Protein AF-A0A403SZM4-F1 (afdb_monomer)

Mean predicted aligned error: 17.86 Å

pLDDT: mean 75.1, std 13.9, range [38.84, 93.25]

Organism: Salmonella enterica (NCBI:txid28901)

Solvent-accessible surface area (backbone atoms only — not comparable to full-atom values): 6432 Å² total; per-residue (Å²): 97,27,81,81,67,77,41,56,64,71,55,35,53,49,49,55,56,53,52,73,70,36,66,92,42,32,44,65,50,76,45,78,43,69,51,93,94,45,95,60,69,41,82,47,76,46,80,77,46,72,63,78,77,81,79,67,72,78,75,69,82,71,73,77,75,88,63,79,78,75,76,72,80,72,74,94,57,54,72,65,60,50,52,51,50,50,54,61,65,64,64,70,65,83,88,73,133

Radius of gyration: 26.92 Å; Cα contacts (8 Å, |Δi|>4): 62; chains: 1; bounding box: 44×51×62 Å

Structure (mmCIF, N/CA/C/O backbone):
data_AF-A0A403SZM4-F1
#
_entry.id   AF-A0A403SZM4-F1
#
loop_
_atom_site.group_PDB
_atom_site.id
_atom_site.type_symbol
_atom_site.label_atom_id
_atom_site.label_alt_id
_atom_site.label_comp_id
_atom_site.label_asym_id
_atom_site.label_entity_id
_atom_site.label_seq_id
_atom_site.pdbx_PDB_ins_code
_atom_site.Cartn_x
_atom_site.Cartn_y
_atom_site.Cartn_z
_atom_site.occupancy
_atom_site.B_iso_or_equiv
_atom_site.auth_seq_id
_atom_site.auth_comp_id
_atom_site.auth_asym_id
_atom_site.auth_atom_id
_atom_site.pdbx_PDB_model_num
ATOM 1 N N . MET A 1 1 ? 0.918 2.529 -9.896 1.00 77.12 1 MET A N 1
ATOM 2 C CA . MET A 1 1 ? 0.430 3.302 -8.723 1.00 77.12 1 MET A CA 1
ATOM 3 C C . MET A 1 1 ? 0.272 4.775 -9.075 1.00 77.12 1 MET A C 1
ATOM 5 O O . MET A 1 1 ? -0.862 5.212 -9.154 1.00 77.12 1 MET A O 1
ATOM 9 N N . SER A 1 2 ? 1.360 5.520 -9.302 1.00 85.62 2 SER A N 1
ATOM 10 C CA . SER A 1 2 ? 1.319 6.949 -9.674 1.00 85.62 2 SER A CA 1
ATOM 11 C C . SER A 1 2 ? 0.456 7.203 -10.917 1.00 85.62 2 SER A C 1
ATOM 13 O O . SER A 1 2 ? -0.584 7.850 -10.826 1.00 85.62 2 SER A O 1
ATOM 15 N N . GLU A 1 3 ? 0.796 6.527 -12.016 1.00 88.94 3 GLU A N 1
ATOM 16 C CA . GLU A 1 3 ? 0.060 6.544 -13.285 1.00 88.94 3 GLU A CA 1
ATOM 17 C C . GLU A 1 3 ? -1.406 6.101 -13.139 1.00 88.94 3 GLU A C 1
ATOM 19 O O . GLU A 1 3 ? -2.325 6.830 -13.489 1.00 88.94 3 GLU A O 1
ATOM 24 N N . THR A 1 4 ? -1.639 4.930 -12.542 1.00 89.75 4 THR A N 1
ATOM 25 C CA . THR A 1 4 ? -2.977 4.324 -12.425 1.00 89.75 4 THR A CA 1
ATOM 26 C C . THR A 1 4 ? -3.950 5.125 -11.554 1.00 89.75 4 THR A C 1
ATOM 28 O O . THR A 1 4 ? -5.148 5.117 -11.811 1.00 89.75 4 THR A O 1
ATOM 31 N N . PHE A 1 5 ? -3.458 5.780 -10.497 1.00 87.69 5 PHE A N 1
ATOM 32 C CA . PHE A 1 5 ? -4.291 6.503 -9.527 1.00 87.69 5 PHE A CA 1
ATOM 33 C C . PHE A 1 5 ? -4.183 8.030 -9.653 1.00 87.69 5 PHE A C 1
ATOM 35 O O . PHE A 1 5 ? -4.748 8.741 -8.823 1.00 87.69 5 PHE A O 1
ATOM 42 N N . GLY A 1 6 ? -3.446 8.545 -10.644 1.00 92.88 6 GLY A N 1
ATOM 43 C CA . GLY A 1 6 ? -3.242 9.985 -10.839 1.00 92.88 6 GLY A CA 1
ATOM 44 C 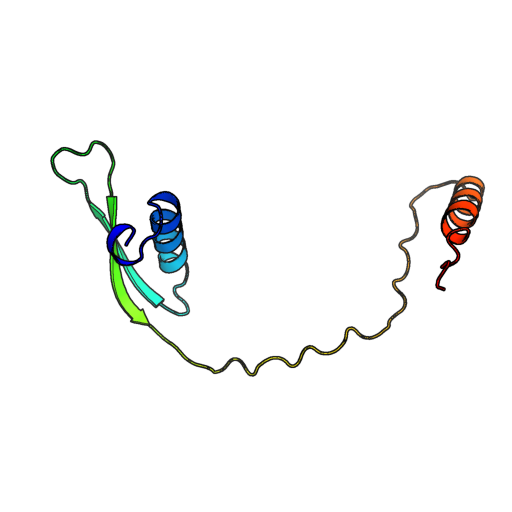C . GLY A 1 6 ? -2.611 10.689 -9.630 1.00 92.88 6 GLY A C 1
ATOM 45 O O . GLY A 1 6 ? -2.907 11.852 -9.357 1.00 92.88 6 GLY A O 1
ATOM 46 N N . ILE A 1 7 ? -1.780 9.984 -8.856 1.00 92.12 7 ILE A N 1
ATOM 47 C CA . ILE A 1 7 ? -1.087 10.532 -7.679 1.00 92.12 7 ILE A CA 1
ATOM 48 C C . ILE A 1 7 ? 0.394 10.713 -7.982 1.00 92.12 7 ILE A C 1
ATOM 50 O O . ILE A 1 7 ? 0.952 9.952 -8.750 1.00 92.12 7 ILE A O 1
ATOM 54 N N . ASN A 1 8 ? 1.066 11.662 -7.330 1.00 93.25 8 ASN A N 1
ATOM 55 C CA . ASN A 1 8 ? 2.511 11.820 -7.515 1.00 93.25 8 ASN A CA 1
ATOM 56 C C . ASN A 1 8 ? 3.323 10.641 -6.935 1.00 93.25 8 ASN A C 1
ATOM 58 O O . ASN A 1 8 ? 2.876 9.942 -6.017 1.00 93.25 8 ASN A O 1
ATOM 62 N N . ASP A 1 9 ? 4.557 10.474 -7.414 1.00 88.88 9 ASP A N 1
ATOM 63 C CA . ASP A 1 9 ? 5.436 9.359 -7.029 1.00 88.88 9 ASP A CA 1
ATOM 64 C C . ASP A 1 9 ? 5.768 9.334 -5.534 1.00 88.88 9 ASP A C 1
ATOM 66 O O . ASP A 1 9 ? 5.873 8.266 -4.924 1.00 88.88 9 ASP A O 1
ATOM 70 N N . ARG A 1 10 ? 5.858 10.509 -4.896 1.00 90.12 10 ARG A N 1
ATOM 71 C CA . ARG A 1 10 ? 6.087 10.626 -3.448 1.00 90.12 10 ARG A CA 1
ATOM 72 C C . ARG A 1 10 ? 4.911 10.055 -2.654 1.00 90.12 10 ARG A C 1
ATOM 74 O O . ARG A 1 10 ? 5.113 9.316 -1.692 1.00 90.12 10 ARG A O 1
ATOM 81 N N . ARG A 1 11 ? 3.678 10.363 -3.065 1.00 90.69 11 ARG A N 1
ATOM 82 C CA . ARG A 1 11 ? 2.448 9.818 -2.479 1.00 90.69 11 ARG A CA 1
ATOM 83 C C . ARG A 1 11 ? 2.337 8.334 -2.782 1.00 90.69 11 ARG A C 1
ATOM 85 O O . ARG A 1 11 ? 2.032 7.585 -1.865 1.00 90.69 11 ARG A O 1
ATOM 92 N N . ALA A 1 12 ? 2.640 7.894 -4.001 1.00 89.88 12 ALA A N 1
ATOM 93 C CA . ALA A 1 12 ? 2.659 6.473 -4.345 1.00 89.88 12 ALA A CA 1
ATOM 94 C C . ALA A 1 12 ? 3.625 5.685 -3.442 1.00 89.88 12 ALA A C 1
ATOM 96 O O . ALA A 1 12 ? 3.234 4.682 -2.847 1.00 89.88 12 ALA A O 1
ATOM 97 N N . SER A 1 13 ? 4.842 6.194 -3.252 1.00 90.44 13 SER A N 1
ATOM 98 C CA . SER A 1 13 ? 5.859 5.604 -2.370 1.00 90.44 13 SER A CA 1
ATOM 99 C C . SER A 1 13 ? 5.397 5.541 -0.913 1.00 90.44 13 SER A C 1
ATOM 101 O O . SER A 1 13 ? 5.568 4.524 -0.232 1.00 90.44 13 SER A O 1
ATOM 103 N N . PHE A 1 14 ? 4.754 6.613 -0.439 1.00 91.50 14 PHE A N 1
ATOM 104 C CA . PHE A 1 14 ? 4.164 6.649 0.894 1.00 91.50 14 PHE A CA 1
ATOM 105 C C . PHE A 1 14 ? 3.044 5.614 1.050 1.00 91.50 14 PHE A C 1
ATOM 107 O O . PHE A 1 14 ? 3.019 4.903 2.050 1.00 91.50 14 PHE A O 1
ATOM 114 N N . GLN A 1 15 ? 2.155 5.478 0.060 1.00 91.00 15 GLN A N 1
ATOM 115 C CA . GLN A 1 15 ? 1.067 4.498 0.103 1.00 91.00 15 GLN A CA 1
ATOM 116 C C . GLN A 1 15 ? 1.595 3.063 0.134 1.00 91.00 15 GLN A C 1
ATOM 118 O O . GLN A 1 15 ? 1.144 2.276 0.960 1.00 91.00 15 GLN A O 1
ATOM 123 N N . VAL A 1 16 ? 2.590 2.727 -0.694 1.00 89.50 16 VAL A N 1
ATOM 124 C CA . VAL A 1 16 ? 3.234 1.400 -0.672 1.00 89.50 16 VAL A CA 1
ATOM 125 C C . VAL A 1 16 ? 3.816 1.103 0.713 1.00 89.50 16 VAL A C 1
ATOM 127 O O . VAL A 1 16 ? 3.539 0.053 1.294 1.00 89.50 16 VAL A O 1
ATOM 130 N N . SER A 1 17 ? 4.545 2.063 1.286 1.00 89.50 17 SER A N 1
ATOM 131 C CA . SER A 1 17 ? 5.108 1.936 2.636 1.00 89.50 17 SER A CA 1
ATOM 132 C C . SER A 1 17 ? 4.020 1.770 3.699 1.00 89.50 17 SER A C 1
ATOM 134 O O . SER A 1 17 ? 4.146 0.941 4.596 1.00 89.50 17 SER A O 1
ATOM 136 N N . TYR A 1 18 ? 2.931 2.529 3.596 1.00 91.56 18 TYR A N 1
ATOM 137 C CA . TYR A 1 18 ? 1.819 2.466 4.538 1.00 91.56 18 TYR A CA 1
ATOM 138 C C . TYR A 1 18 ? 1.096 1.115 4.487 1.00 91.56 18 TYR A C 1
ATOM 140 O O . TYR A 1 18 ? 0.860 0.506 5.530 1.00 9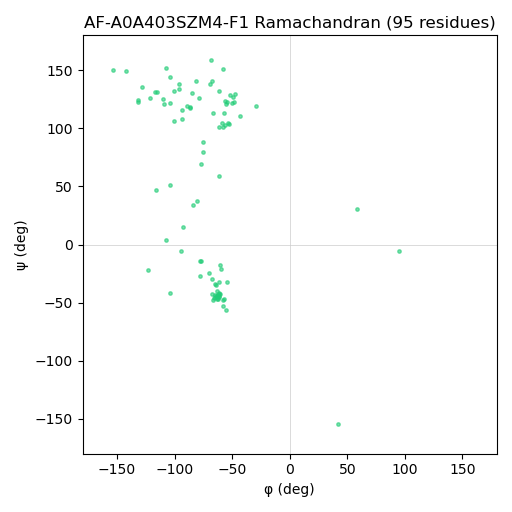1.56 18 TYR A O 1
ATOM 148 N N . ILE A 1 19 ? 0.797 0.619 3.284 1.00 89.75 19 ILE A N 1
ATOM 149 C CA . ILE A 1 19 ? 0.136 -0.673 3.066 1.00 89.75 19 ILE A CA 1
ATOM 150 C C . ILE A 1 19 ? 0.993 -1.810 3.627 1.00 89.75 19 ILE A C 1
ATOM 152 O O . ILE A 1 19 ? 0.476 -2.636 4.374 1.00 89.75 19 ILE A O 1
ATOM 156 N N . SER A 1 20 ? 2.302 -1.798 3.354 1.00 86.25 20 SER A N 1
ATOM 157 C CA . SER A 1 20 ? 3.236 -2.833 3.827 1.00 86.25 20 SER A CA 1
ATOM 158 C C . SER A 1 20 ? 3.321 -2.969 5.350 1.00 86.25 20 SER A C 1
ATOM 160 O O . SER A 1 20 ? 3.745 -4.000 5.856 1.00 86.25 20 SER A O 1
ATOM 162 N N . ARG A 1 21 ? 2.930 -1.926 6.094 1.00 87.62 21 ARG A N 1
ATOM 163 C CA . ARG A 1 21 ? 2.937 -1.915 7.564 1.00 87.62 21 ARG A CA 1
ATOM 164 C C . ARG A 1 21 ? 1.591 -2.313 8.164 1.00 87.62 21 ARG A C 1
ATOM 166 O O . ARG A 1 21 ? 1.476 -2.415 9.383 1.00 87.62 21 ARG A O 1
ATOM 173 N N . ARG A 1 22 ? 0.550 -2.501 7.347 1.00 84.06 22 ARG A N 1
ATOM 174 C CA . ARG A 1 22 ? -0.835 -2.677 7.808 1.00 84.06 22 ARG A CA 1
ATOM 175 C C . ARG A 1 22 ? -1.299 -4.133 7.730 1.00 84.06 22 ARG A C 1
ATOM 177 O O . ARG A 1 22 ? -2.398 -4.421 7.254 1.00 84.06 22 ARG A O 1
ATOM 184 N N . ASN A 1 23 ? -0.490 -5.025 8.302 1.00 76.62 23 ASN A N 1
ATOM 185 C CA . ASN A 1 23 ? -0.665 -6.486 8.275 1.00 76.62 23 ASN A CA 1
ATOM 186 C C . ASN A 1 23 ? -1.975 -6.974 8.918 1.00 76.62 23 ASN A C 1
ATOM 188 O O . ASN A 1 23 ? -2.411 -8.088 8.667 1.00 76.62 23 ASN A O 1
ATOM 192 N N . GLN A 1 24 ? -2.620 -6.134 9.734 1.00 80.06 24 GLN A N 1
ATOM 193 C CA . GLN A 1 24 ? -3.925 -6.423 10.337 1.00 80.06 24 GLN A CA 1
ATOM 194 C C . GLN A 1 24 ? -5.081 -6.410 9.324 1.00 80.06 24 GLN A C 1
ATOM 196 O O . GLN A 1 24 ? -6.121 -7.001 9.584 1.00 80.06 24 GLN A O 1
ATOM 201 N N . ARG A 1 25 ? -4.942 -5.692 8.200 1.00 80.31 25 ARG A N 1
ATOM 202 C CA . ARG A 1 25 ? -6.022 -5.520 7.205 1.00 80.31 25 ARG A CA 1
ATOM 203 C C . ARG A 1 25 ? -5.627 -5.971 5.806 1.00 80.31 25 ARG A C 1
ATOM 205 O O . ARG A 1 25 ? -6.504 -6.232 4.987 1.00 80.31 25 ARG A O 1
ATOM 212 N N . VAL A 1 26 ? -4.330 -6.020 5.521 1.00 84.94 26 VAL A N 1
ATOM 213 C CA . VAL A 1 26 ? -3.800 -6.340 4.199 1.00 84.94 26 VAL A CA 1
ATOM 214 C C . VAL A 1 26 ? -2.704 -7.382 4.343 1.00 84.94 26 VAL A C 1
ATOM 216 O O . VAL A 1 26 ? -1.726 -7.166 5.055 1.00 84.94 26 VAL A O 1
ATOM 219 N N . THR A 1 27 ? -2.856 -8.493 3.634 1.00 88.44 27 THR A N 1
ATOM 220 C CA . THR A 1 27 ? -1.792 -9.470 3.422 1.00 88.44 27 THR A CA 1
ATOM 221 C C . THR A 1 27 ? -1.105 -9.115 2.112 1.00 88.44 27 THR A C 1
ATOM 223 O O . THR A 1 27 ? -1.736 -9.148 1.053 1.00 88.44 27 THR A O 1
ATOM 226 N N . CYS A 1 28 ? 0.172 -8.746 2.171 1.00 89.19 28 CYS A N 1
ATOM 227 C CA . CYS A 1 28 ? 0.947 -8.376 0.993 1.00 89.19 28 CYS A CA 1
ATOM 228 C C . CYS A 1 28 ? 2.391 -8.869 1.073 1.00 89.19 28 CYS A C 1
ATOM 230 O O . CYS A 1 28 ? 2.986 -8.907 2.148 1.00 89.19 28 CYS A O 1
ATOM 232 N N . GLU A 1 29 ? 2.967 -9.167 -0.087 1.00 90.06 29 GLU A N 1
ATOM 233 C CA . GLU A 1 29 ? 4.397 -9.399 -0.265 1.00 90.06 29 GLU A CA 1
ATOM 234 C C . GLU A 1 29 ? 5.045 -8.141 -0.842 1.00 90.06 29 GLU A C 1
A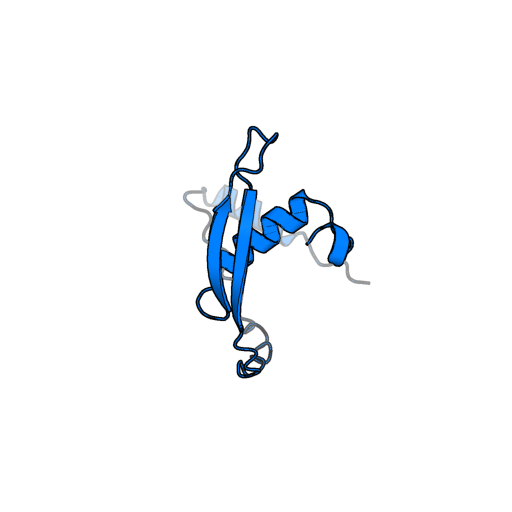TOM 236 O O . GLU A 1 29 ? 4.559 -7.585 -1.829 1.00 90.06 29 GLU A O 1
ATOM 241 N N . VAL A 1 30 ? 6.156 -7.703 -0.251 1.00 88.00 30 VAL A N 1
ATOM 242 C CA . VAL A 1 30 ? 6.962 -6.593 -0.772 1.00 88.00 30 VAL A CA 1
ATOM 243 C C . VAL A 1 30 ? 8.327 -7.126 -1.171 1.00 88.00 30 VAL A C 1
ATOM 245 O O . VAL A 1 30 ? 8.973 -7.827 -0.395 1.00 88.00 30 VAL A O 1
ATOM 248 N N . ARG A 1 31 ? 8.775 -6.790 -2.380 1.00 89.75 31 ARG A N 1
ATOM 249 C CA . ARG A 1 31 ? 10.105 -7.137 -2.886 1.00 89.75 31 ARG A CA 1
ATOM 250 C C . ARG A 1 31 ? 10.786 -5.887 -3.416 1.00 89.75 31 ARG A C 1
ATOM 252 O O . ARG A 1 31 ? 10.171 -5.099 -4.128 1.00 89.75 31 ARG A O 1
ATOM 259 N N . ALA A 1 32 ? 12.059 -5.723 -3.080 1.00 86.62 32 ALA A N 1
ATOM 260 C CA . ALA A 1 32 ? 12.902 -4.704 -3.685 1.00 86.62 32 ALA A CA 1
ATOM 261 C C . ALA A 1 32 ? 13.504 -5.279 -4.973 1.00 86.62 32 ALA A C 1
ATOM 263 O O . ALA A 1 32 ? 14.233 -6.268 -4.929 1.00 86.62 32 ALA A O 1
ATOM 264 N N . VAL A 1 33 ? 13.181 -4.679 -6.114 1.00 85.56 33 VAL A N 1
ATOM 265 C CA . VAL A 1 33 ? 13.645 -5.108 -7.436 1.00 85.56 33 VAL A CA 1
ATOM 266 C C . VAL A 1 33 ? 14.490 -3.998 -8.040 1.00 85.56 33 VAL A C 1
ATOM 268 O O . VAL A 1 33 ? 14.098 -2.833 -8.047 1.00 85.56 33 VAL A O 1
ATOM 271 N N . ARG A 1 34 ? 15.671 -4.350 -8.545 1.00 81.75 34 ARG A N 1
ATOM 272 C CA . ARG A 1 34 ? 16.482 -3.439 -9.355 1.00 81.75 34 ARG A CA 1
ATOM 273 C C . ARG A 1 34 ? 16.063 -3.618 -10.806 1.00 81.75 34 ARG A C 1
ATOM 275 O O . ARG A 1 34 ? 16.171 -4.719 -11.332 1.00 81.75 34 ARG A O 1
ATOM 282 N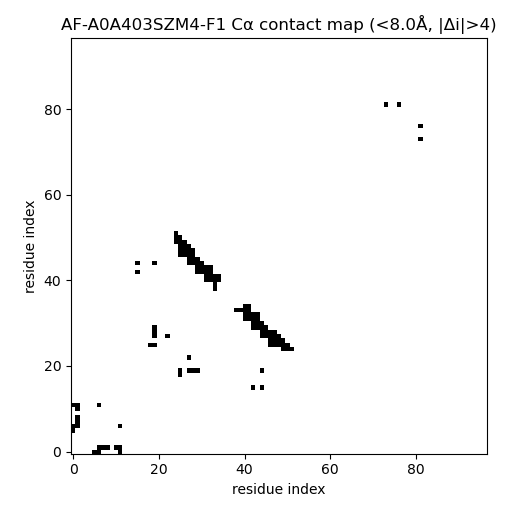 N . ASN A 1 35 ? 15.567 -2.553 -11.422 1.00 78.81 35 ASN A N 1
ATOM 283 C CA . ASN A 1 35 ? 15.317 -2.552 -12.858 1.00 78.81 35 ASN A CA 1
ATOM 284 C C . ASN A 1 35 ? 16.635 -2.278 -13.584 1.00 78.81 35 ASN A C 1
ATOM 286 O O . ASN A 1 35 ? 17.419 -1.437 -13.133 1.00 78.81 35 ASN A O 1
ATOM 290 N N . GLU A 1 36 ? 16.867 -2.959 -14.704 1.00 72.25 36 GLU A N 1
ATOM 291 C CA . GLU A 1 36 ? 18.000 -2.651 -15.576 1.00 72.25 36 GLU A CA 1
ATOM 292 C C . GLU A 1 36 ? 17.929 -1.175 -15.998 1.00 72.25 36 GLU A C 1
ATOM 294 O O . GLU A 1 36 ? 16.902 -0.697 -16.477 1.00 72.25 36 GLU A O 1
ATOM 299 N N . GLY A 1 37 ? 18.999 -0.424 -15.721 1.00 74.06 37 GLY A N 1
ATOM 300 C CA . GLY A 1 37 ? 19.078 1.018 -15.981 1.00 74.06 37 GLY A CA 1
ATOM 301 C C . GLY A 1 37 ? 18.712 1.935 -14.806 1.00 74.06 37 GLY A C 1
ATOM 302 O O . GLY A 1 37 ? 18.903 3.144 -14.915 1.00 74.06 37 GLY A O 1
ATOM 303 N N . SER A 1 38 ? 18.247 1.411 -13.663 1.00 72.06 38 SER A N 1
ATOM 304 C CA . SER A 1 38 ? 18.001 2.222 -12.461 1.00 72.06 38 SER A CA 1
ATOM 305 C C . SER A 1 38 ? 19.012 1.923 -11.354 1.00 72.06 38 SER A C 1
ATOM 307 O O . SER A 1 38 ? 19.159 0.784 -10.919 1.00 72.06 38 SER A O 1
ATOM 309 N N . SER A 1 39 ? 19.691 2.965 -10.864 1.00 72.44 39 SER A N 1
ATOM 310 C CA . SER A 1 39 ? 20.644 2.856 -9.745 1.00 72.44 39 SER A CA 1
ATOM 311 C C . SER A 1 39 ? 19.946 2.514 -8.418 1.00 72.44 39 SER A C 1
ATOM 313 O O . SER A 1 39 ? 20.508 1.836 -7.556 1.00 72.44 39 SER A O 1
ATOM 315 N N . ALA A 1 40 ? 18.687 2.937 -8.260 1.00 78.81 40 ALA A N 1
ATOM 316 C CA . ALA A 1 40 ? 17.915 2.714 -7.047 1.00 78.81 40 ALA A CA 1
ATOM 317 C C . ALA A 1 40 ? 17.017 1.467 -7.163 1.00 78.81 40 ALA A C 1
ATOM 319 O O . ALA A 1 40 ? 16.367 1.266 -8.192 1.00 78.81 40 ALA A O 1
ATOM 320 N N . PRO A 1 41 ? 16.932 0.636 -6.107 1.00 79.44 41 PRO A N 1
ATOM 321 C CA . PRO A 1 41 ? 15.945 -0.431 -6.047 1.00 79.44 41 PRO A CA 1
ATOM 322 C C . PRO A 1 41 ? 14.530 0.152 -5.937 1.00 79.44 41 PRO A C 1
ATOM 324 O O . PRO A 1 41 ? 14.290 1.106 -5.197 1.00 79.44 41 PRO A O 1
ATOM 327 N N . HIS A 1 42 ? 13.583 -0.466 -6.636 1.00 82.69 42 HIS A N 1
ATOM 328 C CA . HIS A 1 42 ? 12.163 -0.126 -6.599 1.00 82.69 42 HIS A CA 1
ATOM 329 C C . HIS A 1 42 ? 11.395 -1.141 -5.764 1.00 82.69 42 HIS A C 1
ATOM 331 O O . HIS A 1 42 ? 11.678 -2.337 -5.800 1.00 82.69 42 HIS A O 1
ATOM 337 N N . ASN A 1 43 ? 10.385 -0.677 -5.034 1.00 84.56 43 ASN A N 1
ATOM 338 C CA . ASN A 1 43 ? 9.513 -1.566 -4.275 1.00 84.56 43 ASN A CA 1
ATOM 339 C C . ASN A 1 43 ? 8.379 -2.071 -5.167 1.00 84.56 43 ASN A C 1
ATOM 341 O O . ASN A 1 43 ? 7.536 -1.294 -5.614 1.00 84.56 43 ASN A O 1
ATOM 345 N N . GLN A 1 44 ? 8.327 -3.381 -5.369 1.00 88.88 44 GLN A N 1
ATOM 346 C CA . GLN A 1 44 ? 7.165 -4.068 -5.910 1.00 88.88 44 GLN A CA 1
ATOM 347 C C . GLN A 1 44 ? 6.329 -4.617 -4.759 1.00 88.88 44 GLN A C 1
ATOM 349 O O . GLN A 1 44 ? 6.859 -5.224 -3.829 1.00 88.88 44 GLN A O 1
ATOM 354 N N . ILE A 1 45 ? 5.018 -4.400 -4.824 1.00 89.19 45 ILE A N 1
ATOM 355 C CA . ILE A 1 45 ? 4.064 -4.895 -3.836 1.00 89.19 45 ILE A CA 1
ATOM 356 C C . ILE A 1 45 ? 3.035 -5.783 -4.528 1.00 89.19 45 ILE A C 1
ATOM 358 O O . ILE A 1 45 ? 2.389 -5.365 -5.488 1.00 89.19 45 ILE A O 1
ATOM 362 N N . ARG A 1 46 ? 2.872 -7.006 -4.027 1.00 91.06 46 ARG A N 1
ATOM 363 C CA . ARG A 1 46 ? 1.817 -7.931 -4.437 1.00 91.06 46 ARG A CA 1
ATOM 364 C C . ARG A 1 46 ? 0.820 -8.055 -3.295 1.00 91.06 46 ARG A C 1
ATOM 366 O O . ARG A 1 46 ? 1.191 -8.436 -2.190 1.00 91.06 46 ARG A O 1
ATOM 373 N N . MET A 1 47 ? -0.440 -7.719 -3.551 1.00 88.62 47 MET A N 1
ATOM 374 C CA . MET A 1 47 ? -1.517 -7.925 -2.581 1.00 88.62 47 MET A CA 1
ATOM 375 C C . MET A 1 47 ? -2.046 -9.353 -2.704 1.00 88.62 47 MET A C 1
ATOM 377 O O . MET A 1 47 ? -2.358 -9.799 -3.806 1.00 88.62 47 MET A O 1
ATOM 381 N N . THR A 1 48 ? -2.148 -10.051 -1.577 1.00 90.62 48 THR A N 1
ATOM 382 C CA . THR A 1 48 ? -2.627 -11.439 -1.506 1.00 90.62 48 THR A CA 1
ATOM 383 C C . THR A 1 48 ? -4.055 -11.497 -0.976 1.00 90.62 48 THR A C 1
ATOM 385 O O . THR A 1 48 ? -4.877 -12.231 -1.510 1.00 90.62 48 THR A O 1
ATOM 388 N N . ALA A 1 49 ? -4.373 -10.700 0.046 1.00 85.88 49 ALA A N 1
ATOM 389 C CA . ALA A 1 49 ? -5.718 -10.613 0.603 1.00 85.88 49 ALA A CA 1
ATOM 390 C C . ALA A 1 49 ? -5.956 -9.245 1.250 1.00 85.88 49 ALA A C 1
ATOM 392 O O . ALA A 1 49 ? -5.031 -8.618 1.773 1.00 85.88 49 ALA A O 1
ATOM 393 N N . VAL A 1 50 ? -7.209 -8.791 1.234 1.00 86.56 50 VAL A N 1
ATOM 394 C CA . VAL A 1 50 ? -7.644 -7.562 1.906 1.00 86.56 50 VAL A CA 1
ATOM 395 C C . VAL A 1 50 ? -8.902 -7.867 2.703 1.00 86.56 50 VAL A C 1
ATOM 397 O O . VAL A 1 50 ? -9.908 -8.304 2.148 1.00 86.56 50 VAL A O 1
ATOM 400 N N . VAL A 1 51 ? -8.854 -7.609 4.007 1.00 85.94 51 VAL A N 1
ATOM 401 C CA . VAL A 1 51 ? -10.006 -7.758 4.896 1.00 85.94 51 VAL A CA 1
ATOM 402 C C . VAL A 1 51 ? -10.713 -6.407 5.000 1.00 85.94 51 VAL A C 1
ATOM 404 O O . VAL A 1 51 ? -10.212 -5.457 5.607 1.00 85.94 51 VAL A O 1
ATOM 407 N N . LEU A 1 52 ? -11.888 -6.317 4.373 1.00 77.31 52 LEU A N 1
ATOM 408 C CA . LEU A 1 52 ? -12.718 -5.108 4.306 1.00 77.31 52 LEU A CA 1
ATOM 409 C C . LEU A 1 52 ? -13.773 -5.027 5.420 1.00 77.31 52 LEU A C 1
ATOM 411 O O . LEU A 1 52 ? -14.707 -4.235 5.289 1.00 77.31 52 LEU A O 1
ATOM 415 N N . THR A 1 53 ? -13.659 -5.834 6.485 1.00 68.44 53 THR A N 1
ATOM 416 C CA . THR A 1 53 ? -14.687 -5.928 7.535 1.00 68.44 53 THR A CA 1
ATOM 417 C C . THR A 1 53 ? -15.119 -4.540 8.006 1.00 68.44 53 THR A C 1
ATOM 419 O O . THR A 1 53 ? -14.309 -3.704 8.423 1.00 68.44 53 THR A O 1
ATOM 422 N N . ARG A 1 54 ? -16.425 -4.290 7.881 1.00 60.00 54 ARG A N 1
ATOM 423 C CA . ARG A 1 54 ? -17.124 -3.093 8.357 1.00 60.00 54 ARG A CA 1
ATOM 424 C C . ARG A 1 54 ? -17.505 -3.231 9.839 1.00 60.00 54 ARG A C 1
ATOM 426 O O . ARG A 1 54 ? -18.516 -2.680 10.247 1.00 60.00 54 ARG A O 1
ATOM 433 N N . ASP A 1 55 ? -16.684 -3.902 10.644 1.00 51.41 55 ASP A N 1
ATOM 434 C CA . ASP A 1 55 ? -17.020 -4.236 12.035 1.00 51.41 55 ASP A CA 1
ATOM 435 C C . ASP A 1 55 ? -16.078 -3.556 13.029 1.00 51.41 55 ASP A C 1
ATOM 437 O O . ASP A 1 55 ? -15.570 -4.147 13.976 1.00 51.41 55 ASP A O 1
ATOM 441 N N . THR A 1 56 ? -15.853 -2.264 12.831 1.00 48.62 56 THR A N 1
ATOM 442 C CA . THR A 1 56 ? -15.914 -1.389 13.993 1.00 48.62 56 THR A CA 1
ATOM 443 C C . THR A 1 56 ? -17.270 -0.728 13.921 1.00 48.62 56 THR A C 1
ATOM 445 O O . THR A 1 56 ? -17.498 0.146 13.081 1.00 48.62 56 THR A O 1
ATOM 448 N N . GLU A 1 57 ? -18.174 -1.170 14.800 1.00 54.06 57 GLU A N 1
ATOM 449 C CA . GLU A 1 57 ? -19.235 -0.321 15.326 1.00 54.06 57 GLU A CA 1
ATOM 450 C C . GLU A 1 57 ? -18.698 1.106 15.321 1.00 54.06 57 GLU A C 1
ATOM 452 O O . GLU A 1 57 ? -17.636 1.376 15.894 1.00 54.06 57 GLU A O 1
ATOM 457 N N . LYS A 1 58 ? -19.348 2.002 14.571 1.00 51.84 58 LYS A N 1
ATOM 458 C CA . LYS A 1 58 ? -19.056 3.423 14.698 1.00 51.84 58 LYS A CA 1
ATOM 459 C C . LYS A 1 58 ? -19.189 3.699 16.185 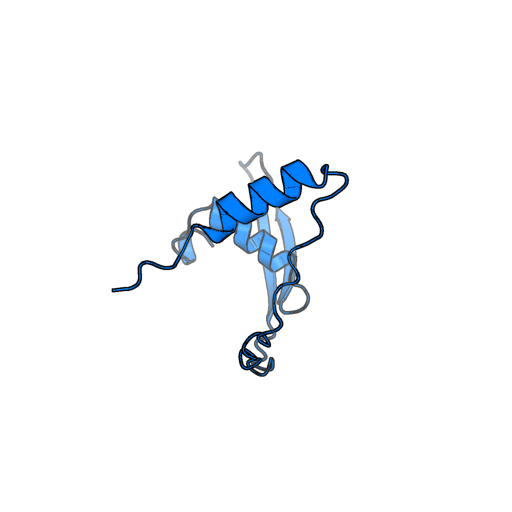1.00 51.84 58 LYS A C 1
ATOM 461 O O . LYS A 1 58 ? -20.311 3.730 16.681 1.00 51.84 58 LYS A O 1
ATOM 466 N N . ALA A 1 59 ? -18.065 3.840 16.884 1.00 58.38 59 ALA A N 1
ATOM 467 C CA . ALA A 1 59 ? -18.064 4.345 18.233 1.00 58.38 59 ALA A CA 1
ATOM 468 C C . ALA A 1 59 ? -18.750 5.698 18.104 1.00 58.38 59 ALA A C 1
ATOM 470 O O . ALA A 1 59 ? -18.193 6.638 17.529 1.00 58.38 59 ALA A O 1
ATOM 471 N N . VAL A 1 60 ? -20.023 5.736 18.503 1.00 62.16 60 VAL A N 1
ATOM 472 C CA . VAL A 1 60 ? -20.797 6.963 18.586 1.00 62.16 60 VAL A CA 1
ATOM 473 C C . VAL A 1 60 ? -19.893 7.916 19.352 1.00 62.16 60 VAL A C 1
ATOM 475 O O . VAL A 1 60 ? -19.377 7.505 20.395 1.00 62.16 60 VAL A O 1
ATOM 478 N N . PRO A 1 61 ? -19.609 9.126 18.839 1.00 56.91 61 PRO A N 1
ATOM 479 C CA . PRO A 1 61 ? -18.789 10.068 19.571 1.00 56.91 61 PRO A CA 1
ATOM 480 C C . PRO A 1 61 ? -19.488 10.307 20.906 1.00 56.91 61 PRO A C 1
ATOM 482 O O . PRO A 1 61 ? -20.503 10.997 20.975 1.00 56.91 61 PRO A O 1
ATOM 485 N N . VAL A 1 62 ? -18.999 9.670 21.969 1.00 64.75 62 VAL A N 1
ATOM 486 C CA . VAL A 1 62 ? -19.468 9.961 23.313 1.00 64.75 62 VAL A CA 1
ATOM 487 C C . VAL A 1 62 ? -19.002 11.382 23.552 1.00 64.75 62 VAL A C 1
ATOM 489 O O . VAL A 1 62 ? -17.796 11.643 23.566 1.00 64.75 62 VAL A O 1
ATOM 492 N N . ALA A 1 63 ? -19.958 12.308 23.659 1.00 65.06 63 ALA A N 1
ATOM 493 C CA . ALA A 1 63 ? -19.664 13.690 23.9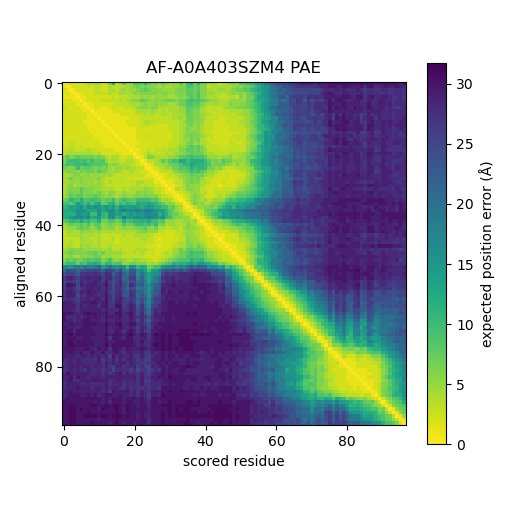90 1.00 65.06 63 ALA A CA 1
ATOM 494 C C . ALA A 1 63 ? -18.715 13.695 25.200 1.00 65.06 63 ALA A C 1
ATOM 496 O O . ALA A 1 63 ? -18.977 12.972 26.173 1.00 65.06 63 ALA A O 1
ATOM 497 N N . PRO A 1 64 ? -17.590 14.430 25.145 1.00 61.66 64 PRO A N 1
ATOM 498 C CA . PRO A 1 64 ? -16.658 14.454 26.256 1.00 61.66 64 PRO A CA 1
ATOM 499 C C . PRO A 1 64 ? -17.442 14.863 27.501 1.00 61.66 64 PRO A C 1
ATOM 501 O O . PRO A 1 64 ? -18.109 15.897 27.507 1.00 61.66 64 PRO A O 1
ATOM 504 N N . LYS A 1 65 ? -17.421 14.020 28.544 1.00 64.00 65 LYS A N 1
ATOM 505 C CA . LYS A 1 65 ? -18.023 14.369 29.836 1.00 64.00 65 LYS A CA 1
ATOM 506 C C . LYS A 1 65 ? -17.480 15.746 30.208 1.00 64.00 65 LYS A C 1
ATOM 508 O O . LYS A 1 65 ? -16.262 15.879 30.322 1.00 64.00 65 LYS 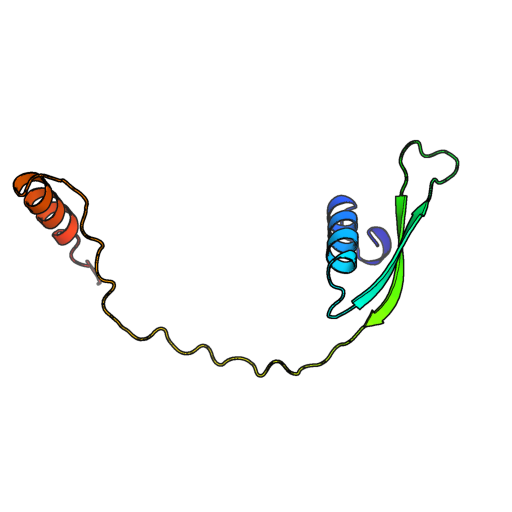A O 1
ATOM 513 N N . ASN A 1 66 ? -18.376 16.718 30.400 1.00 57.75 66 ASN A N 1
ATOM 514 C CA . ASN A 1 66 ? -18.118 18.076 30.895 1.00 57.75 66 ASN A CA 1
ATOM 515 C C . ASN A 1 66 ? -17.539 18.034 32.319 1.00 57.75 66 ASN A C 1
ATOM 517 O O . ASN A 1 66 ? -18.126 18.528 33.278 1.00 57.75 66 ASN A O 1
ATOM 521 N N . ARG A 1 67 ? -16.398 17.374 32.497 1.00 62.25 67 ARG A N 1
ATOM 522 C CA . ARG A 1 67 ? -15.607 17.467 33.708 1.00 62.25 67 ARG A CA 1
ATOM 523 C C . ARG A 1 67 ? -14.850 18.782 33.590 1.00 62.25 67 ARG A C 1
ATOM 525 O O . ARG A 1 67 ? -14.185 18.981 32.571 1.00 62.25 67 ARG A O 1
ATOM 532 N N . PRO A 1 68 ? -14.938 19.679 34.582 1.00 61.91 68 PRO A N 1
ATOM 533 C CA . PRO A 1 68 ? -14.128 20.881 34.565 1.00 61.91 68 PRO A CA 1
ATOM 534 C C . PRO A 1 68 ? -12.667 20.447 34.446 1.00 61.91 68 PRO A C 1
ATOM 536 O O . PRO A 1 68 ? -12.173 19.669 35.268 1.00 61.91 68 PRO A O 1
ATOM 539 N N . LEU A 1 69 ? -12.004 20.900 33.379 1.00 58.84 69 LEU A N 1
ATOM 540 C CA . LEU A 1 69 ? -10.564 20.771 33.214 1.00 58.84 69 LEU A CA 1
ATOM 541 C C . LEU A 1 69 ? -9.937 21.366 34.474 1.00 58.84 69 LEU A C 1
ATOM 543 O O . LEU A 1 69 ? -9.949 22.585 34.656 1.00 58.84 69 LEU A O 1
ATOM 547 N N . LYS A 1 70 ? -9.441 20.513 35.378 1.00 60.16 70 LYS A N 1
ATOM 548 C CA . LYS A 1 70 ? -8.650 20.970 36.518 1.00 60.16 70 LYS A CA 1
ATOM 549 C C . LYS A 1 70 ? -7.426 21.653 35.921 1.00 60.16 70 LYS A C 1
ATOM 551 O O . LYS A 1 70 ? -6.522 20.975 35.441 1.00 60.16 70 LYS A O 1
ATOM 556 N N . ARG A 1 71 ? -7.438 22.991 35.880 1.00 60.81 71 ARG A N 1
ATOM 557 C CA . ARG A 1 71 ? -6.285 23.786 35.456 1.00 60.81 71 ARG A CA 1
A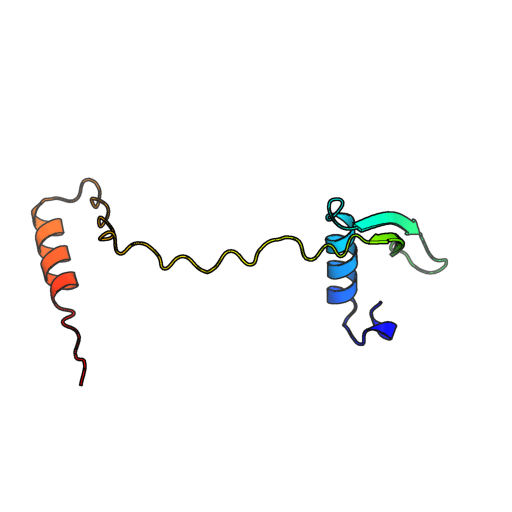TOM 558 C C . ARG A 1 71 ? -5.137 23.385 36.368 1.00 60.81 71 ARG A C 1
ATOM 560 O O . ARG A 1 71 ? -5.209 23.556 37.583 1.00 60.81 71 ARG A O 1
ATOM 567 N N . SER A 1 72 ? -4.146 22.747 35.763 1.00 56.38 72 SER A N 1
ATOM 568 C CA . SER A 1 72 ? -2.971 22.217 36.429 1.00 56.38 72 SER A CA 1
ATOM 569 C C . SER A 1 72 ? -2.337 23.303 37.287 1.00 56.38 72 SER A C 1
ATOM 571 O O . SER A 1 72 ? -2.078 24.412 36.822 1.00 56.38 72 SER A O 1
ATOM 573 N N . HIS A 1 73 ? -2.106 22.955 38.545 1.00 56.81 73 HIS A N 1
ATOM 574 C CA . HIS A 1 73 ? -1.289 23.689 39.492 1.00 56.81 73 HIS A CA 1
ATOM 575 C C . HIS A 1 73 ? 0.007 24.170 38.809 1.00 56.81 73 HIS A C 1
ATOM 577 O O . HIS A 1 73 ? 0.848 23.359 38.429 1.00 56.81 73 HIS A O 1
ATOM 583 N N . VAL A 1 74 ? 0.149 25.483 38.601 1.00 59.44 74 VAL A N 1
ATOM 584 C CA . VAL A 1 74 ? 1.332 26.080 37.955 1.00 59.44 74 VAL A CA 1
ATOM 585 C C . VAL A 1 74 ? 2.501 26.089 38.946 1.00 59.44 74 VAL A C 1
ATOM 587 O O . VAL A 1 74 ? 2.740 27.101 39.590 1.00 59.44 74 VAL A O 1
ATOM 590 N N . GLY A 1 75 ? 3.175 24.944 39.111 1.00 63.00 75 GLY A N 1
ATOM 591 C CA . GLY A 1 75 ? 4.501 24.779 39.740 1.00 63.00 75 GLY A CA 1
ATOM 592 C C . GLY A 1 75 ? 4.803 25.585 41.020 1.00 63.00 75 GLY A C 1
ATOM 593 O O . GLY A 1 75 ? 3.911 25.981 41.766 1.00 63.00 75 GLY A O 1
ATOM 594 N N . ASN A 1 76 ? 6.084 25.852 41.285 1.00 67.12 76 ASN A N 1
ATOM 595 C CA . ASN A 1 76 ? 6.572 26.641 42.431 1.00 67.12 76 ASN A CA 1
ATOM 596 C C . ASN A 1 76 ? 6.468 28.168 42.212 1.00 67.12 76 ASN A C 1
ATOM 598 O O . ASN A 1 76 ? 7.354 28.922 42.598 1.00 67.12 76 ASN A O 1
ATOM 602 N N . ALA A 1 77 ? 5.409 28.657 41.560 1.00 70.00 77 ALA A N 1
ATOM 603 C CA . ALA A 1 77 ? 5.188 30.099 41.450 1.00 70.00 77 ALA A CA 1
ATOM 604 C C . ALA A 1 77 ? 4.816 30.698 42.819 1.00 70.00 77 ALA A C 1
ATOM 606 O O . ALA A 1 77 ? 3.997 30.120 43.542 1.00 70.00 77 ALA A O 1
ATOM 607 N N . SER A 1 78 ? 5.369 31.864 43.166 1.00 73.31 78 SER A N 1
ATOM 608 C CA . SER A 1 78 ? 4.978 32.561 44.395 1.00 73.31 78 SER A CA 1
ATOM 609 C C . SER A 1 78 ? 3.465 32.859 44.393 1.00 73.31 78 SER A C 1
ATOM 611 O O . SER A 1 78 ? 2.862 33.013 43.321 1.00 73.31 78 SER A O 1
ATOM 613 N N . PRO A 1 79 ? 2.813 32.927 45.569 1.00 74.44 79 PRO A N 1
ATOM 614 C CA . PRO A 1 79 ? 1.375 33.203 45.662 1.00 74.44 79 PRO A CA 1
ATOM 615 C C . PRO A 1 79 ? 0.952 34.492 44.938 1.00 74.44 79 PRO A C 1
ATOM 617 O O . PRO A 1 79 ? -0.126 34.554 44.349 1.00 74.44 79 PRO A O 1
ATOM 620 N N . GLU A 1 80 ? 1.830 35.492 44.914 1.00 78.44 80 GLU A N 1
ATOM 621 C CA . GLU A 1 80 ? 1.621 36.779 44.244 1.00 78.44 80 GLU A CA 1
ATOM 622 C C . GLU A 1 80 ? 1.550 36.633 42.720 1.00 78.44 80 GLU A C 1
ATOM 624 O O . GLU A 1 80 ? 0.601 37.106 42.091 1.00 78.44 80 GLU A O 1
ATOM 629 N N . LEU A 1 81 ? 2.496 35.897 42.121 1.00 77.94 81 LEU A N 1
ATOM 630 C CA . LEU A 1 81 ? 2.501 35.626 40.680 1.00 77.94 81 LEU A CA 1
ATOM 631 C C . LEU 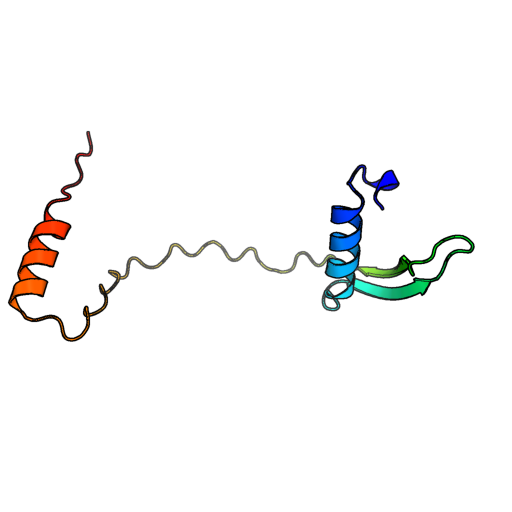A 1 81 ? 1.282 34.799 40.258 1.00 77.94 81 LEU A C 1
ATOM 633 O O . LEU A 1 81 ? 0.722 35.021 39.182 1.00 77.94 81 LEU A O 1
ATOM 637 N N . ARG A 1 82 ? 0.822 33.884 41.122 1.00 72.00 82 ARG A N 1
ATOM 638 C CA . ARG A 1 82 ? -0.431 33.146 40.909 1.00 72.00 82 ARG A CA 1
ATOM 639 C C . ARG A 1 82 ? -1.636 34.082 40.888 1.00 72.00 82 ARG A C 1
ATOM 641 O O . ARG A 1 82 ? -2.458 33.978 39.979 1.00 72.00 82 ARG A O 1
ATOM 648 N N . SER A 1 83 ? -1.732 34.996 41.853 1.00 75.94 83 SER A N 1
ATOM 649 C CA . SER A 1 83 ? -2.828 35.971 41.936 1.00 75.94 83 SER A CA 1
ATOM 650 C C . SER A 1 83 ? -2.872 36.894 40.713 1.00 75.94 83 SER A C 1
ATOM 652 O O . SER A 1 83 ? -3.930 37.082 40.101 1.00 75.94 83 SER A O 1
ATOM 654 N N . LEU A 1 84 ? -1.707 37.390 40.280 1.00 80.00 84 LEU A N 1
ATOM 655 C CA . LEU A 1 84 ? -1.589 38.212 39.077 1.00 80.00 84 LEU A CA 1
ATOM 656 C C . LEU A 1 84 ? -2.017 37.441 37.822 1.00 80.00 84 LEU A C 1
ATOM 658 O O . LEU A 1 84 ? -2.819 37.938 37.031 1.00 80.00 84 LEU A O 1
ATOM 662 N N . PHE A 1 85 ? -1.542 36.203 37.657 1.00 76.56 85 PHE A N 1
ATOM 663 C CA . PHE A 1 85 ? -1.923 35.359 36.525 1.00 76.56 85 PHE A CA 1
ATOM 664 C C . PHE A 1 85 ? -3.430 35.078 36.496 1.00 76.56 85 PHE A C 1
ATOM 666 O O . PHE A 1 85 ? -4.052 35.159 35.437 1.00 76.56 85 PHE A O 1
ATOM 673 N N . HIS A 1 86 ? -4.041 34.786 37.649 1.00 73.25 86 HIS A N 1
ATOM 674 C CA . HIS A 1 86 ? -5.488 34.595 37.745 1.00 73.25 86 HIS A CA 1
ATOM 675 C C . HIS A 1 86 ? -6.268 35.863 37.390 1.00 73.25 86 HIS A C 1
ATOM 677 O O . HIS A 1 86 ? -7.256 35.763 36.662 1.00 73.25 86 HIS A O 1
ATOM 683 N N . SER A 1 87 ? -5.805 37.038 37.822 1.00 78.12 87 SER A N 1
ATOM 684 C CA . SER A 1 87 ? -6.412 38.324 37.456 1.00 78.12 87 SER A CA 1
ATOM 685 C C . SER A 1 87 ? -6.330 38.591 35.949 1.00 78.12 87 SER A C 1
ATOM 687 O O . SER A 1 87 ? -7.334 38.935 35.326 1.00 78.12 87 SER A O 1
ATOM 689 N N . LEU A 1 88 ? -5.168 38.346 35.333 1.00 76.75 88 LEU A N 1
ATOM 690 C CA . LEU A 1 88 ? -4.968 38.509 33.889 1.00 76.75 88 LEU A CA 1
ATOM 691 C C . LEU A 1 88 ? -5.819 37.521 33.073 1.00 76.75 88 LEU A C 1
ATOM 693 O O . LEU A 1 88 ? -6.481 37.905 32.111 1.00 76.75 88 LEU A O 1
ATOM 697 N N . MET A 1 89 ? -5.846 36.246 33.470 1.00 75.19 89 MET A N 1
ATOM 698 C CA . MET A 1 89 ? -6.568 35.192 32.748 1.00 75.19 89 MET A CA 1
ATOM 699 C C . MET A 1 89 ? -8.081 35.197 32.996 1.00 75.19 89 MET A C 1
ATOM 701 O O . MET A 1 89 ? -8.833 34.727 32.143 1.00 75.19 89 MET A O 1
ATOM 705 N N . GLY A 1 90 ? -8.536 35.695 34.149 1.00 62.62 90 GLY A N 1
ATOM 706 C CA . GLY A 1 90 ? -9.953 35.873 34.481 1.00 62.62 90 GLY A CA 1
ATOM 707 C C . GLY A 1 90 ? -10.593 37.100 33.818 1.00 62.62 90 GLY A C 1
ATOM 708 O O . GLY A 1 90 ? -11.817 37.196 33.771 1.00 62.62 90 GLY A O 1
ATOM 709 N N . SER A 1 91 ? -9.784 38.014 33.267 1.00 55.88 91 SER A N 1
ATOM 710 C CA . SER A 1 91 ? -10.245 39.236 32.592 1.00 55.88 91 SER A CA 1
ATOM 711 C C . SER A 1 91 ? -10.786 39.001 31.172 1.00 55.88 91 SER A C 1
ATOM 713 O O . SER A 1 91 ? -11.516 39.838 30.645 1.00 55.88 91 SER A O 1
ATOM 715 N N . ARG A 1 92 ? -10.549 37.830 30.558 1.00 55.59 92 ARG A N 1
ATOM 716 C CA . ARG A 1 92 ? -11.244 37.445 29.315 1.00 55.59 92 ARG A CA 1
ATOM 717 C C . ARG A 1 92 ? -12.673 36.991 29.621 1.00 55.59 92 ARG A C 1
ATOM 719 O O . ARG A 1 92 ? -13.007 35.813 29.499 1.00 55.59 92 ARG A O 1
ATOM 726 N N . ARG A 1 93 ? -13.522 37.944 30.019 1.00 53.34 93 ARG A N 1
ATOM 727 C CA . ARG A 1 93 ? -14.970 37.797 29.870 1.00 53.34 93 ARG A CA 1
ATOM 728 C C . ARG A 1 93 ? -15.261 37.667 28.381 1.00 53.34 93 ARG A C 1
ATOM 730 O O . ARG A 1 93 ? -14.727 38.398 27.552 1.00 53.34 93 ARG A O 1
ATOM 737 N N . ILE A 1 94 ? -16.075 36.676 28.073 1.00 51.97 94 ILE A N 1
ATOM 738 C CA . ILE A 1 94 ? -16.644 36.410 26.763 1.00 51.97 94 ILE A CA 1
ATOM 739 C C . ILE A 1 94 ? -17.440 37.660 26.360 1.00 51.97 94 ILE A C 1
ATOM 741 O O . ILE A 1 94 ? -18.515 37.896 26.900 1.00 51.97 94 ILE A O 1
ATOM 745 N N . CYS A 1 95 ? -16.911 38.476 25.445 1.00 47.94 95 CYS A N 1
ATOM 746 C CA . CYS A 1 95 ? -17.751 39.356 24.637 1.00 47.94 95 CYS A CA 1
ATOM 747 C C . CYS A 1 95 ? -18.429 38.460 23.597 1.00 47.94 95 CYS A C 1
ATOM 749 O O . CYS A 1 95 ? -17.869 38.195 22.535 1.00 47.94 95 CYS A O 1
ATOM 751 N N . GLY A 1 96 ? -19.578 37.903 23.971 1.00 46.53 96 GLY A N 1
ATOM 752 C CA . GLY A 1 96 ? -20.526 37.277 23.059 1.00 46.53 96 GLY A CA 1
ATOM 753 C C . GLY A 1 96 ? -21.690 38.241 22.880 1.00 46.53 96 GLY A C 1
ATOM 754 O O . GLY A 1 96 ? -22.271 38.662 23.878 1.00 46.53 96 GLY A O 1
ATOM 755 N N . ASN A 1 97 ? -21.922 38.625 21.627 1.00 38.84 97 ASN A N 1
ATOM 756 C CA . ASN A 1 97 ? -23.016 39.468 21.148 1.00 38.84 97 ASN A CA 1
ATOM 757 C C . ASN A 1 97 ? -24.373 38.783 21.351 1.00 38.84 97 ASN A C 1
ATOM 759 O O . ASN A 1 97 ? -24.417 37.548 21.139 1.00 38.84 97 ASN A O 1
#

Foldseek 3Di:
DCVVVVHDPVVVVVVQVVQVVPVVFWDKDWDFDDDVPDPGTDIDIDTDDGHPDPPPPPPPPPPPPPDPPPPDDPPPDDPVVVVVVCVVVVPPDDPDD

Sequence (97 aa):
MSETFGINDRRASFQVSYISRRNQRVTCEVRAVRNEGSSAPHNQIRMTAVVLTRDTEKAVPVAPKNRPLKRSHVGNASPELRSLFHSLMGSRRICGN

Secondary structure (DSSP, 8-state):
-HHHHT--HHHHHHHHHHHHT-TTTEEEEEEEEPPTT-SSPEEEEEEEEE-----S------PPP---------TT--HHHHHHHHHHHHT------

Nearest PDB structures (foldseek):
  4kt5-assembly1_C  TM=8.967E-01  e=3.161E-02  Escherichia coli O157:H7
  7ezx-assembly1_OO  TM=2.695E-01  e=5.386E+00  Porphyridium purpureum
  7odt-assembly1_a  TM=2.639E-01  e=8.491E+00  Homo sapiens

InterPro domains:
  IPR036388 Winged helix-like DNA-binding domain superfamily [G3DSA:1.10.10.10] (1-53)